Protein AF-A0A173VJX7-F1 (afdb_monomer_lite)

Foldseek 3Di:
DDPDDPPPDPDPPPQDPVNVVVLVVQAAEWDWDWDADPVRAIEIETEDEAQGWYKDFLDVVVVDDDPPDDHPFYKYFYFYPPPPVGGTPAIDGDNLLSVLQVVQFSDDDDRITGGGHDHPVSSVVSCPPNDRDDD

Secondary structure (DSSP, 8-state):
-------------PPPHHHHHHHHHHSEEP--EEEE-TTS-EEEEEEEETT--EEEESSHHHH---TT----EEEEEEEESSSTT-EEEEEEEHHHHHHHHGGGEEEEETTEEEEPP--HHHHHHTTTTS--B--

pLDDT: mean 88.66, std 15.79, range [36.53, 98.31]

Organism: NCBI:txid360807

Sequence (135 aa):
MNFFKKKNSQTNSKLTKPDIEKLLQEAYQANPKCYEKEDGTLLIGLALTEDTDSLFPIVPEEQWAIEGKTISEWIITMVSLTNPQGGIIGQMEYHEAIKRLEPFILMKKDNWALIRAMTHEELDSLFGNLPRKLY

Structure (mmCIF, N/CA/C/O backbone):
data_AF-A0A173VJX7-F1
#
_entry.id   AF-A0A173VJX7-F1
#
loop_
_atom_site.group_PDB
_atom_site.id
_atom_site.type_symbol
_atom_site.label_atom_id
_atom_site.label_alt_id
_atom_site.label_comp_id
_atom_site.label_asym_id
_atom_site.label_entity_id
_atom_site.label_seq_id
_atom_site.pdbx_PDB_ins_code
_atom_site.Cartn_x
_atom_site.Cartn_y
_atom_site.Cartn_z
_atom_site.occupancy
_atom_site.B_iso_or_equiv
_atom_site.auth_seq_id
_atom_site.auth_comp_id
_atom_site.auth_asym_id
_atom_site.auth_atom_id
_atom_site.pdbx_PDB_model_num
ATOM 1 N N . MET A 1 1 ? 36.351 5.274 -26.184 1.00 38.53 1 MET A N 1
ATOM 2 C CA . MET A 1 1 ? 35.580 4.066 -26.543 1.00 38.53 1 MET A CA 1
ATOM 3 C C . MET A 1 1 ? 34.342 4.047 -25.655 1.00 38.53 1 MET A C 1
ATOM 5 O O . MET A 1 1 ? 34.456 3.721 -24.483 1.00 38.53 1 MET A O 1
ATOM 9 N N . ASN A 1 2 ? 33.203 4.528 -26.157 1.00 36.53 2 ASN A N 1
ATOM 10 C CA . ASN A 1 2 ? 31.978 4.653 -25.362 1.00 36.53 2 ASN A CA 1
ATOM 11 C C . ASN A 1 2 ? 31.208 3.330 -25.405 1.00 36.53 2 ASN A C 1
ATOM 13 O O . ASN A 1 2 ? 30.617 2.998 -26.428 1.00 36.53 2 ASN A O 1
ATOM 17 N N . PHE A 1 3 ? 31.205 2.589 -24.297 1.00 48.09 3 PHE A N 1
ATOM 18 C CA . PHE A 1 3 ? 30.367 1.403 -24.101 1.00 48.09 3 PHE A CA 1
ATOM 19 C C . PHE A 1 3 ? 29.161 1.748 -23.224 1.00 48.09 3 PHE A C 1
ATOM 21 O O . PHE A 1 3 ? 29.025 1.254 -22.111 1.00 48.09 3 PHE A O 1
ATOM 28 N N . PHE A 1 4 ? 28.264 2.592 -23.729 1.00 50.25 4 PHE A N 1
ATOM 29 C CA . PHE A 1 4 ? 26.927 2.719 -23.153 1.00 50.25 4 PHE A CA 1
ATOM 30 C C . PHE A 1 4 ? 25.915 2.174 -24.150 1.00 50.25 4 PHE A C 1
ATOM 32 O O . PHE A 1 4 ? 25.590 2.800 -25.158 1.00 50.25 4 PHE A O 1
ATOM 39 N N . LYS A 1 5 ? 25.439 0.959 -23.871 1.00 40.16 5 LYS A N 1
ATOM 40 C CA . LYS A 1 5 ? 24.332 0.340 -24.592 1.00 40.16 5 LYS A CA 1
ATOM 41 C C . LYS A 1 5 ? 23.043 0.784 -23.902 1.00 40.16 5 LYS A C 1
ATOM 43 O O . LYS A 1 5 ? 22.759 0.358 -22.787 1.00 40.16 5 LYS A O 1
ATOM 48 N N . LYS A 1 6 ? 22.269 1.649 -24.556 1.00 42.62 6 LYS A N 1
ATOM 49 C CA . LYS A 1 6 ? 20.911 2.003 -24.127 1.00 42.62 6 LYS A CA 1
ATOM 50 C C . LYS A 1 6 ? 20.051 0.734 -24.197 1.00 42.62 6 LYS A C 1
ATOM 52 O O . LYS A 1 6 ? 19.769 0.255 -25.294 1.00 42.62 6 LYS A O 1
ATOM 57 N N . LYS A 1 7 ? 19.646 0.162 -23.059 1.00 42.09 7 LYS A N 1
ATOM 58 C CA . LYS A 1 7 ? 18.574 -0.846 -23.031 1.00 42.09 7 LYS A CA 1
ATOM 59 C C . LYS A 1 7 ? 17.232 -0.115 -23.086 1.00 42.09 7 LYS A C 1
ATOM 61 O O . LYS A 1 7 ? 16.563 0.020 -22.078 1.00 42.09 7 LYS A O 1
ATOM 66 N N . ASN A 1 8 ? 16.845 0.339 -24.277 1.00 47.19 8 ASN A N 1
ATOM 67 C CA . ASN A 1 8 ? 15.437 0.601 -24.568 1.00 47.19 8 ASN A CA 1
ATOM 68 C C . ASN A 1 8 ? 14.961 -0.423 -25.587 1.00 47.19 8 ASN A C 1
ATOM 70 O O . ASN A 1 8 ? 15.219 -0.298 -26.780 1.00 47.19 8 ASN A O 1
ATOM 74 N N . SER A 1 9 ? 14.294 -1.443 -25.067 1.00 39.31 9 SER A N 1
ATOM 75 C CA . SER A 1 9 ? 13.311 -2.262 -25.764 1.00 39.31 9 SER A CA 1
ATOM 76 C C . SER A 1 9 ? 12.704 -3.172 -24.700 1.00 39.31 9 SER A C 1
ATOM 78 O O . SER A 1 9 ? 13.064 -4.345 -24.608 1.00 39.31 9 SER A O 1
ATOM 80 N N . GLN A 1 10 ? 11.817 -2.635 -23.856 1.00 44.09 10 GLN A N 1
ATOM 81 C CA . GLN A 1 10 ? 10.803 -3.490 -23.246 1.00 44.09 10 GLN A CA 1
ATOM 82 C C . GLN A 1 10 ? 9.914 -3.962 -24.397 1.00 44.09 10 GLN A C 1
ATOM 84 O O . GLN A 1 10 ? 8.969 -3.305 -24.821 1.00 44.09 10 GLN A O 1
ATOM 89 N N . THR A 1 11 ? 10.321 -5.073 -24.998 1.00 41.03 11 THR A N 1
ATOM 90 C CA . THR A 1 11 ? 9.445 -5.915 -25.792 1.00 41.03 11 THR A CA 1
ATOM 91 C C . THR A 1 11 ? 8.237 -6.249 -24.928 1.00 41.03 11 THR A C 1
ATOM 93 O O . THR A 1 11 ? 8.407 -6.774 -23.832 1.00 41.03 11 THR A O 1
ATOM 96 N N . ASN A 1 12 ? 7.036 -5.973 -25.438 1.00 41.84 12 ASN A N 1
ATOM 97 C CA . ASN A 1 12 ? 5.768 -6.528 -24.963 1.00 41.84 12 ASN A CA 1
ATOM 98 C C . ASN A 1 12 ? 5.768 -8.064 -25.122 1.00 41.84 12 ASN A C 1
ATOM 100 O O . ASN A 1 12 ? 4.987 -8.626 -25.890 1.00 41.84 12 ASN A O 1
ATOM 104 N N . SER A 1 13 ? 6.665 -8.777 -24.443 1.00 56.44 13 SER A N 1
ATOM 105 C CA . SER A 1 13 ? 6.481 -10.202 -24.205 1.00 56.44 13 SER A CA 1
ATOM 106 C C . SER A 1 13 ? 5.436 -10.304 -23.107 1.00 56.44 13 SER A C 1
ATOM 108 O O . SER A 1 13 ? 5.716 -9.970 -21.957 1.00 56.44 13 SER A O 1
ATOM 110 N N . LYS A 1 14 ? 4.212 -10.708 -23.465 1.00 78.31 14 LYS A N 1
ATOM 111 C CA . LYS A 1 14 ? 3.204 -11.088 -22.471 1.00 78.31 14 LYS A CA 1
ATOM 112 C C . LYS A 1 14 ? 3.855 -12.069 -21.493 1.00 78.31 14 LYS A C 1
ATOM 114 O O . LYS A 1 14 ? 4.419 -13.064 -21.946 1.00 78.31 14 LYS A O 1
ATOM 119 N N . LEU A 1 15 ? 3.790 -11.762 -20.197 1.00 84.25 15 LEU A N 1
ATOM 120 C CA . LEU A 1 15 ? 4.276 -12.652 -19.143 1.00 84.25 15 LEU A CA 1
ATOM 121 C C . LEU A 1 15 ? 3.647 -14.032 -19.328 1.00 84.25 15 LEU A C 1
ATOM 123 O O . LEU A 1 15 ? 2.441 -14.157 -19.567 1.00 84.25 15 LEU A O 1
ATOM 127 N N . THR A 1 16 ? 4.475 -15.066 -19.267 1.00 90.62 16 THR A N 1
ATOM 128 C CA . THR A 1 16 ? 4.005 -16.444 -19.330 1.00 90.62 16 THR A CA 1
ATOM 129 C C . THR A 1 16 ? 3.475 -16.874 -17.964 1.00 90.62 16 THR A C 1
ATOM 131 O O . THR A 1 16 ? 3.743 -16.247 -16.940 1.00 90.62 16 THR A O 1
ATOM 134 N N . LYS A 1 17 ? 2.719 -17.975 -17.922 1.00 88.06 17 LYS A N 1
ATOM 135 C CA . LYS A 1 17 ? 2.244 -18.541 -16.653 1.00 88.06 17 LYS A CA 1
ATOM 136 C C . LYS A 1 17 ? 3.402 -18.856 -15.678 1.00 88.06 17 LYS A C 1
ATOM 138 O O . LYS A 1 17 ? 3.281 -18.454 -14.525 1.00 88.06 17 LYS A O 1
ATOM 143 N N . PRO A 1 18 ? 4.522 -19.474 -16.111 1.00 92.12 18 PRO A N 1
ATOM 144 C CA . PRO A 1 18 ? 5.699 -19.642 -15.255 1.00 92.12 18 PRO A CA 1
ATOM 145 C C . PRO A 1 18 ? 6.276 -18.333 -14.701 1.00 92.12 18 PRO A C 1
ATOM 147 O O . PRO A 1 18 ? 6.685 -18.300 -13.544 1.00 92.12 18 PRO A O 1
ATOM 150 N N . ASP A 1 19 ? 6.286 -17.251 -15.490 1.00 92.50 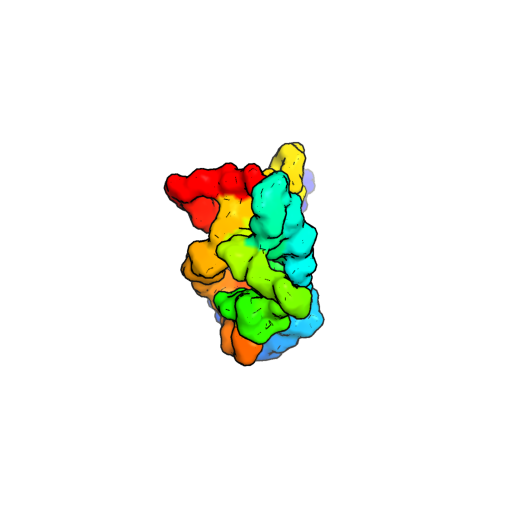19 ASP A N 1
ATOM 151 C CA . ASP A 1 19 ? 6.787 -15.952 -15.016 1.00 92.50 19 ASP A CA 1
ATOM 152 C C . ASP A 1 19 ? 5.910 -15.410 -13.880 1.00 92.50 19 ASP A C 1
ATOM 154 O O . ASP A 1 19 ? 6.417 -14.958 -12.857 1.00 92.50 19 ASP A O 1
ATOM 158 N N . ILE A 1 20 ? 4.587 -15.512 -14.033 1.00 91.12 20 ILE A N 1
ATOM 159 C CA . ILE A 1 20 ? 3.620 -15.082 -13.016 1.00 91.12 20 ILE A CA 1
ATOM 160 C C . ILE A 1 20 ? 3.734 -15.943 -11.749 1.00 91.12 20 ILE A C 1
ATOM 162 O O . ILE A 1 20 ? 3.698 -15.411 -10.645 1.00 91.12 20 ILE A O 1
ATOM 166 N N . GLU A 1 21 ? 3.901 -17.261 -11.885 1.00 92.31 21 GLU A N 1
ATOM 167 C CA . GLU A 1 21 ? 4.097 -18.166 -10.742 1.00 92.31 21 GLU A CA 1
ATOM 168 C C . GLU A 1 21 ? 5.373 -17.845 -9.962 1.00 92.31 21 GLU A C 1
ATOM 170 O O . GLU A 1 21 ? 5.366 -17.898 -8.733 1.00 92.31 21 GLU A O 1
ATOM 175 N N . LYS A 1 22 ? 6.448 -17.471 -10.661 1.00 93.88 22 LYS A N 1
ATOM 176 C CA . LYS A 1 22 ? 7.679 -17.017 -10.019 1.00 93.88 22 LYS A CA 1
ATOM 177 C C . LYS A 1 22 ? 7.462 -15.701 -9.268 1.00 93.88 22 LYS A C 1
ATOM 179 O O . LYS A 1 22 ? 7.804 -15.619 -8.093 1.00 93.88 22 LYS A O 1
ATOM 184 N N . LEU A 1 23 ? 6.842 -14.709 -9.912 1.00 94.62 23 LEU A N 1
ATOM 185 C CA . LEU A 1 23 ? 6.534 -13.425 -9.274 1.00 94.62 23 LEU A CA 1
ATOM 186 C C . LEU A 1 23 ? 5.658 -13.604 -8.034 1.00 94.62 23 LEU A C 1
ATOM 188 O O . LEU A 1 23 ? 5.923 -12.988 -7.015 1.00 94.62 23 LEU A O 1
ATOM 192 N N . LEU A 1 24 ? 4.664 -14.492 -8.072 1.00 93.38 24 LEU A N 1
ATOM 193 C CA . LEU A 1 24 ? 3.842 -14.810 -6.902 1.00 93.38 24 LEU A CA 1
ATOM 194 C C . LEU A 1 24 ? 4.648 -15.320 -5.701 1.00 93.38 24 LEU A C 1
ATOM 196 O O . LEU A 1 24 ? 4.273 -15.043 -4.567 1.00 93.38 24 LEU A O 1
ATOM 200 N N . GLN A 1 25 ? 5.699 -16.107 -5.939 1.00 94.00 25 GLN A N 1
ATOM 201 C CA . GLN A 1 25 ? 6.532 -16.669 -4.872 1.00 94.00 25 GLN A CA 1
ATOM 202 C C . GLN A 1 25 ? 7.499 -15.637 -4.286 1.00 94.00 25 GLN A C 1
ATOM 204 O O . GLN A 1 25 ? 7.854 -15.733 -3.114 1.00 94.00 25 GLN A O 1
ATOM 209 N N . GLU A 1 26 ? 7.939 -14.682 -5.105 1.00 95.94 26 GLU A N 1
ATOM 210 C CA . GLU A 1 26 ? 8.948 -13.681 -4.743 1.00 95.94 26 GLU A CA 1
ATOM 211 C C . GLU A 1 26 ? 8.333 -12.349 -4.279 1.00 95.94 26 GLU A C 1
ATOM 213 O O . GLU A 1 26 ? 8.997 -11.588 -3.575 1.00 95.94 26 GLU A O 1
ATOM 218 N N . ALA A 1 27 ? 7.079 -12.068 -4.650 1.00 97.38 27 ALA A N 1
ATOM 219 C CA . ALA A 1 27 ? 6.403 -10.815 -4.346 1.00 97.38 27 ALA A CA 1
ATOM 220 C C . ALA A 1 27 ? 6.296 -10.572 -2.840 1.00 97.38 27 ALA A C 1
ATOM 222 O O . ALA A 1 27 ? 5.975 -11.458 -2.043 1.00 97.38 27 ALA A O 1
ATOM 223 N N . TYR A 1 28 ? 6.495 -9.316 -2.455 1.00 97.94 28 TYR A N 1
ATOM 224 C CA . TYR A 1 28 ? 6.307 -8.891 -1.083 1.00 97.94 28 TYR A CA 1
ATOM 225 C C . TYR A 1 28 ? 4.822 -8.931 -0.721 1.00 97.94 28 TYR A C 1
ATOM 227 O O . TYR A 1 28 ? 4.003 -8.211 -1.292 1.00 97.94 28 TYR A O 1
ATOM 235 N N . GLN A 1 29 ? 4.458 -9.741 0.268 1.00 97.25 29 GLN A N 1
ATOM 236 C CA . GLN A 1 29 ? 3.110 -9.697 0.816 1.00 97.25 29 GLN A CA 1
ATOM 237 C C . GLN A 1 29 ? 2.949 -8.457 1.695 1.00 97.25 29 GLN A C 1
ATOM 239 O O . GLN A 1 29 ? 3.620 -8.318 2.722 1.00 97.25 29 GLN A O 1
ATOM 244 N N . ALA A 1 30 ? 2.055 -7.554 1.290 1.00 96.56 30 ALA A N 1
ATOM 245 C CA . ALA A 1 30 ? 1.815 -6.313 2.001 1.00 96.56 30 ALA A CA 1
ATOM 246 C C . ALA A 1 30 ? 1.273 -6.600 3.404 1.00 96.56 30 ALA A C 1
ATOM 248 O O . ALA A 1 30 ? 0.297 -7.333 3.578 1.00 96.56 30 ALA A O 1
ATOM 249 N N . ASN A 1 31 ? 1.920 -6.008 4.407 1.00 94.62 31 ASN A N 1
ATOM 250 C CA . ASN A 1 31 ? 1.558 -6.181 5.807 1.00 94.62 31 ASN A CA 1
ATOM 251 C C . ASN A 1 31 ? 0.981 -4.880 6.380 1.00 94.62 31 ASN A C 1
ATOM 253 O O . ASN A 1 31 ? 1.577 -3.815 6.182 1.00 94.62 31 ASN A O 1
ATOM 257 N N . PRO A 1 32 ? -0.146 -4.949 7.107 1.00 95.69 32 PRO A N 1
ATOM 258 C CA . PRO A 1 32 ? -0.777 -3.776 7.688 1.00 95.69 32 PRO A CA 1
ATOM 259 C C . PRO A 1 32 ? 0.014 -3.248 8.888 1.00 95.69 32 PRO A C 1
ATOM 261 O O . PRO A 1 32 ? 0.562 -4.008 9.689 1.00 95.69 32 PRO A O 1
ATOM 264 N N . LYS A 1 33 ? 0.007 -1.927 9.057 1.00 95.44 33 LYS A N 1
ATOM 265 C CA . LYS A 1 33 ? 0.389 -1.239 10.293 1.00 95.44 33 LYS A CA 1
ATOM 266 C C . LYS A 1 33 ? -0.810 -0.484 10.841 1.00 95.44 33 LYS A C 1
ATOM 268 O O . LYS A 1 33 ? -1.488 0.207 10.090 1.00 95.44 33 LYS A O 1
ATOM 273 N N . CYS A 1 34 ? -1.055 -0.616 12.141 1.00 94.12 34 CYS A N 1
ATOM 274 C CA . CYS A 1 34 ? -2.124 0.099 12.827 1.00 94.12 34 CYS A CA 1
ATOM 275 C C . CYS A 1 34 ? -1.593 1.380 13.467 1.00 94.12 34 CYS A C 1
ATOM 277 O O . CYS A 1 34 ? -0.564 1.361 14.141 1.00 94.12 34 CYS A O 1
ATOM 279 N N . TYR A 1 35 ? -2.346 2.458 13.292 1.00 92.50 35 TYR A N 1
ATOM 280 C CA . TYR A 1 35 ? -2.133 3.765 13.892 1.00 92.50 35 TYR A CA 1
ATOM 281 C C . TYR A 1 35 ? -3.413 4.171 14.623 1.00 92.50 35 TYR A C 1
ATOM 283 O O . TYR A 1 35 ? -4.512 3.837 14.183 1.00 92.50 35 TYR A O 1
ATOM 291 N N . GLU A 1 36 ? -3.272 4.875 15.740 1.00 92.62 36 GLU A N 1
ATOM 292 C CA . GLU A 1 36 ? -4.393 5.440 16.491 1.00 92.62 36 GLU A CA 1
ATOM 293 C C . GLU A 1 36 ? -4.271 6.963 16.434 1.00 92.62 36 GLU A C 1
ATOM 295 O O . GLU A 1 36 ? -3.214 7.515 16.747 1.00 92.62 36 GLU A O 1
ATOM 300 N N . LYS A 1 37 ? -5.325 7.629 15.960 1.00 91.12 37 LYS A N 1
ATOM 301 C CA . LYS A 1 37 ? -5.400 9.091 15.897 1.00 91.12 37 LYS A CA 1
ATOM 302 C C . LYS A 1 37 ? -5.712 9.671 17.275 1.00 91.12 37 LYS A C 1
ATOM 304 O O . LYS A 1 37 ? -6.158 8.962 18.172 1.00 91.12 37 LYS A O 1
ATOM 309 N N . GLU A 1 38 ? -5.537 10.983 17.429 1.00 91.56 38 GLU A N 1
ATOM 310 C CA . GLU A 1 38 ? -5.826 11.691 18.689 1.00 91.56 38 GLU A CA 1
ATOM 311 C C . GLU A 1 38 ? -7.280 11.522 19.167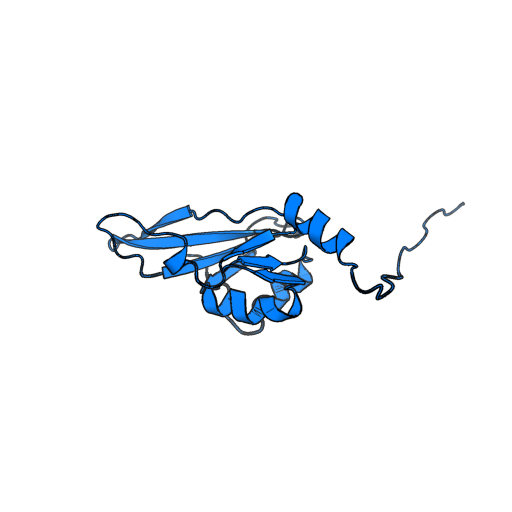 1.00 91.56 38 GLU A C 1
ATOM 313 O O . GLU A 1 38 ? -7.539 11.549 20.367 1.00 91.56 38 GLU A O 1
ATOM 318 N N . ASP A 1 39 ? -8.225 11.318 18.244 1.00 92.31 39 ASP A N 1
ATOM 319 C CA . ASP A 1 39 ? -9.642 11.080 18.542 1.00 92.31 39 ASP A CA 1
ATOM 320 C C . ASP A 1 39 ? -9.980 9.605 18.850 1.00 92.31 39 ASP A C 1
ATOM 322 O O . ASP A 1 39 ? -11.147 9.269 19.055 1.00 92.31 39 ASP A O 1
ATOM 326 N N . GLY A 1 40 ? -8.975 8.723 18.894 1.00 90.62 40 GLY A N 1
ATOM 327 C CA . GLY A 1 40 ? -9.127 7.284 19.124 1.00 90.62 40 GLY A CA 1
ATOM 328 C C . GLY A 1 40 ? -9.493 6.475 17.875 1.00 90.62 40 GLY A C 1
ATOM 329 O O . GLY A 1 40 ? -9.636 5.253 17.957 1.00 90.62 40 GLY A O 1
ATOM 330 N N . THR A 1 41 ? -9.633 7.116 16.712 1.00 93.12 41 THR A N 1
ATOM 331 C CA . THR A 1 41 ? -9.888 6.430 15.442 1.00 93.12 41 THR A CA 1
ATOM 332 C C . THR A 1 41 ? -8.691 5.571 15.041 1.00 93.12 41 THR A C 1
ATOM 334 O O . THR A 1 41 ? -7.552 6.043 15.026 1.00 93.12 41 THR A O 1
ATOM 337 N N . LEU A 1 42 ? -8.946 4.318 14.651 1.00 94.62 42 LEU A N 1
ATOM 338 C CA . LEU A 1 42 ? -7.913 3.451 14.092 1.00 94.62 42 LEU A CA 1
ATOM 339 C C . LEU A 1 42 ? -7.788 3.623 12.583 1.00 94.62 42 LEU A C 1
ATOM 341 O O . LEU A 1 42 ? -8.768 3.527 11.844 1.00 94.62 42 LEU A O 1
ATOM 345 N N . LEU A 1 43 ? -6.545 3.776 12.149 1.00 94.81 43 LEU A N 1
ATOM 346 C CA . LEU A 1 43 ? -6.129 3.830 10.760 1.00 94.81 43 LEU A CA 1
ATOM 347 C C . LEU A 1 43 ? -5.193 2.655 10.480 1.00 94.81 43 LEU A C 1
ATOM 349 O O . LEU A 1 43 ? -4.188 2.480 11.172 1.00 94.81 43 LEU A O 1
ATOM 353 N N . ILE A 1 44 ? -5.484 1.875 9.444 1.00 97.12 44 ILE A N 1
ATOM 354 C CA . ILE A 1 44 ? -4.575 0.839 8.959 1.00 97.12 44 ILE A CA 1
ATOM 355 C C . ILE A 1 44 ? -3.874 1.313 7.690 1.00 97.12 44 ILE A C 1
ATOM 357 O O . ILE A 1 44 ? -4.514 1.666 6.703 1.00 97.12 44 ILE A O 1
ATOM 361 N N . GLY A 1 45 ? -2.543 1.297 7.705 1.00 96.75 45 GLY A N 1
ATOM 362 C CA . GLY A 1 45 ? -1.709 1.647 6.562 1.00 96.75 45 GLY A CA 1
ATOM 363 C C . GLY A 1 45 ? -0.931 0.458 6.016 1.00 96.75 45 GLY A C 1
ATOM 364 O O . GLY A 1 45 ? -0.315 -0.291 6.774 1.00 96.75 45 GLY A O 1
ATOM 365 N N . LEU A 1 46 ? -0.926 0.307 4.693 1.00 98.00 46 LEU A N 1
ATOM 366 C CA . LEU A 1 46 ? -0.047 -0.610 3.964 1.00 98.00 46 LEU A CA 1
ATOM 367 C C . LEU A 1 46 ? 0.937 0.201 3.116 1.00 98.00 46 LEU A C 1
ATOM 369 O O . LEU A 1 46 ? 0.601 1.287 2.652 1.00 98.00 46 LEU A O 1
ATOM 373 N N . ALA A 1 47 ? 2.152 -0.304 2.906 1.00 97.44 47 ALA A N 1
ATOM 374 C CA . ALA A 1 47 ? 3.163 0.377 2.097 1.00 97.44 47 ALA A CA 1
ATOM 375 C C . ALA A 1 47 ? 3.254 -0.236 0.696 1.00 97.44 47 ALA A C 1
ATOM 377 O O . ALA A 1 47 ? 3.447 -1.444 0.573 1.00 97.44 47 ALA A O 1
ATOM 378 N N . LEU A 1 48 ? 3.152 0.603 -0.337 1.00 98.12 48 LEU A N 1
ATOM 379 C CA . LEU A 1 48 ? 3.466 0.267 -1.724 1.00 98.12 48 LEU A CA 1
ATOM 380 C C . LEU A 1 48 ? 4.786 0.948 -2.093 1.00 98.12 48 LEU A C 1
ATOM 382 O O . LEU A 1 48 ? 4.854 2.176 -2.185 1.00 98.12 48 LEU A O 1
ATOM 386 N N . THR A 1 49 ? 5.829 0.147 -2.275 1.00 97.31 49 THR A N 1
ATOM 387 C CA . THR A 1 49 ? 7.192 0.637 -2.497 1.00 97.31 49 THR A CA 1
ATOM 388 C C . THR A 1 49 ? 7.576 0.497 -3.963 1.00 97.31 49 THR A C 1
ATOM 390 O O . THR A 1 49 ? 7.287 -0.514 -4.600 1.00 97.31 49 THR A O 1
ATOM 393 N N . GLU A 1 50 ? 8.238 1.521 -4.491 1.00 97.50 50 GLU A N 1
ATOM 394 C CA . GLU A 1 50 ? 8.845 1.510 -5.821 1.00 97.50 50 GLU A CA 1
ATOM 395 C C . GLU A 1 50 ? 9.717 0.265 -6.035 1.00 97.50 50 GLU A C 1
ATOM 397 O O . GLU A 1 50 ? 10.355 -0.228 -5.103 1.00 97.50 50 GLU A O 1
ATOM 402 N N . ASP A 1 51 ? 9.738 -0.238 -7.271 1.00 96.31 51 ASP A N 1
ATOM 403 C CA . ASP A 1 51 ? 10.574 -1.374 -7.690 1.00 96.31 51 ASP A CA 1
ATOM 404 C C . ASP A 1 51 ? 10.313 -2.684 -6.910 1.00 96.31 51 ASP A C 1
ATOM 406 O O . ASP A 1 51 ? 11.167 -3.562 -6.833 1.00 96.31 51 ASP A O 1
ATOM 410 N N . THR A 1 52 ? 9.124 -2.826 -6.307 1.00 97.38 52 THR A N 1
ATOM 411 C CA . THR A 1 52 ? 8.746 -4.007 -5.514 1.00 97.38 52 THR A CA 1
ATOM 412 C C . THR A 1 52 ? 7.463 -4.645 -6.045 1.00 97.38 52 THR A C 1
ATOM 414 O O . THR A 1 52 ? 6.375 -4.082 -5.901 1.00 97.38 52 THR A O 1
ATOM 417 N N . ASP A 1 53 ? 7.558 -5.851 -6.613 1.00 98.25 53 ASP A N 1
ATOM 418 C CA . ASP A 1 53 ? 6.378 -6.684 -6.872 1.00 98.25 53 ASP A CA 1
ATOM 419 C C . ASP A 1 53 ? 5.689 -7.008 -5.543 1.00 98.25 53 ASP A C 1
ATOM 421 O O . ASP A 1 53 ? 6.340 -7.436 -4.588 1.00 98.25 53 ASP A O 1
ATOM 425 N N . SER A 1 54 ? 4.380 -6.775 -5.458 1.00 98.00 54 SER A N 1
ATOM 426 C CA . SER A 1 54 ? 3.666 -6.808 -4.181 1.00 98.00 54 SER A CA 1
ATOM 427 C C . SER A 1 54 ? 2.312 -7.504 -4.275 1.00 98.00 54 SER A C 1
ATOM 429 O O . SER A 1 54 ? 1.582 -7.352 -5.254 1.00 98.00 54 SER A O 1
ATOM 431 N N . LEU A 1 55 ? 1.948 -8.228 -3.219 1.00 98.19 55 LEU A N 1
ATOM 432 C CA . LEU A 1 55 ? 0.620 -8.802 -3.021 1.00 98.19 55 LEU A CA 1
ATOM 433 C C . LEU A 1 55 ? -0.179 -7.924 -2.058 1.00 98.19 55 LEU A C 1
ATOM 435 O O . LEU A 1 55 ? 0.197 -7.777 -0.896 1.00 98.19 55 LEU A O 1
ATOM 439 N N . PHE A 1 56 ? -1.294 -7.374 -2.532 1.00 98.31 56 PHE A N 1
ATOM 440 C CA . PHE A 1 56 ? -2.236 -6.590 -1.728 1.00 98.31 56 PHE A CA 1
ATOM 441 C C . PHE A 1 56 ? -3.597 -7.284 -1.684 1.00 98.31 56 PHE A C 1
ATOM 443 O O . PHE A 1 56 ? -4.017 -7.814 -2.717 1.00 98.31 56 PHE A O 1
ATOM 450 N N . PRO A 1 57 ? -4.313 -7.288 -0.546 1.00 97.62 57 PRO A N 1
ATOM 451 C CA . PRO A 1 57 ? -5.692 -7.737 -0.562 1.00 97.62 57 PRO A CA 1
ATOM 452 C C . PRO A 1 57 ? -6.583 -6.775 -1.357 1.00 97.62 57 PRO A C 1
ATOM 454 O O . PRO A 1 57 ? -6.365 -5.569 -1.383 1.00 97.62 57 PRO A O 1
ATOM 457 N N . ILE A 1 58 ? -7.602 -7.307 -2.020 1.00 97.50 58 ILE A N 1
ATOM 458 C CA . ILE A 1 58 ? -8.581 -6.522 -2.777 1.00 97.50 58 ILE A CA 1
ATOM 459 C C . ILE A 1 58 ? -9.581 -5.888 -1.803 1.00 97.50 58 ILE A C 1
ATOM 461 O O . ILE A 1 58 ? -9.945 -4.728 -1.972 1.00 97.50 58 ILE A O 1
ATOM 465 N N . VAL A 1 59 ? -9.979 -6.648 -0.781 1.00 96.00 59 VAL A N 1
ATOM 466 C CA . VAL A 1 59 ? -10.841 -6.237 0.331 1.00 96.00 59 VAL A CA 1
ATOM 467 C C . VAL A 1 59 ? -10.073 -6.488 1.636 1.00 96.00 59 VAL A C 1
ATOM 469 O O . VAL A 1 59 ? -10.067 -7.620 2.137 1.00 96.00 59 VAL A O 1
ATOM 472 N N . PRO A 1 60 ? -9.338 -5.497 2.169 1.00 95.44 60 PRO A N 1
ATOM 473 C CA . PRO A 1 60 ? -8.482 -5.694 3.339 1.00 95.44 60 PRO A CA 1
ATOM 474 C C . PRO A 1 60 ? -9.274 -6.020 4.615 1.00 95.44 60 PRO A C 1
ATOM 476 O O . PRO A 1 60 ? -8.761 -6.727 5.482 1.00 95.44 60 PRO A O 1
ATOM 479 N N . GLU A 1 61 ? -10.530 -5.586 4.711 1.00 94.62 61 GLU A N 1
ATOM 480 C CA . GLU A 1 61 ? -11.432 -5.854 5.837 1.00 94.62 61 GLU A CA 1
ATOM 481 C C . GLU A 1 61 ? -11.802 -7.335 5.977 1.00 94.62 61 GLU A C 1
ATOM 483 O O . GLU A 1 61 ? -12.095 -7.797 7.078 1.00 94.62 61 GLU A O 1
ATOM 488 N N . GLU A 1 62 ? -11.776 -8.099 4.881 1.00 93.75 62 GLU A N 1
ATOM 489 C CA . GLU A 1 62 ? -11.970 -9.555 4.921 1.00 93.75 62 GLU A CA 1
ATOM 490 C C . GLU A 1 62 ? -10.690 -10.290 5.343 1.00 93.75 62 GLU A C 1
ATOM 492 O O . GLU A 1 62 ? -10.740 -11.444 5.769 1.00 93.75 62 GLU A O 1
ATOM 497 N N . GLN A 1 63 ? -9.536 -9.627 5.227 1.00 92.19 63 GLN A N 1
ATOM 498 C CA . GLN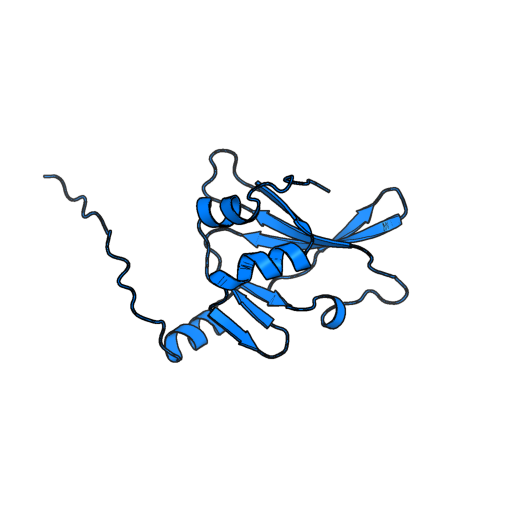 A 1 63 ? -8.229 -10.212 5.509 1.00 92.19 63 GLN A CA 1
ATOM 499 C C . GLN A 1 63 ? -7.775 -9.962 6.950 1.00 92.19 63 GLN A C 1
ATOM 501 O O . GLN A 1 63 ? -7.100 -10.816 7.536 1.00 92.19 63 GLN A O 1
ATOM 506 N N . TRP A 1 64 ? -8.122 -8.804 7.517 1.00 91.69 64 TRP A N 1
ATOM 507 C CA . TRP A 1 64 ? -7.659 -8.385 8.834 1.00 91.69 64 TRP A CA 1
ATOM 508 C C . TRP A 1 64 ? -8.741 -7.665 9.638 1.00 91.69 64 TRP A C 1
ATOM 510 O O . TRP A 1 64 ? -9.473 -6.818 9.135 1.00 91.69 64 TRP A O 1
ATOM 520 N N . ALA A 1 65 ? -8.753 -7.952 10.938 1.00 92.75 65 ALA A N 1
ATOM 521 C CA . ALA A 1 65 ? -9.571 -7.282 11.936 1.00 92.75 65 ALA A CA 1
ATOM 522 C C . ALA A 1 65 ? -8.783 -7.156 13.248 1.00 92.75 65 ALA A C 1
ATOM 524 O O . ALA A 1 65 ? -7.835 -7.907 13.490 1.00 92.75 65 ALA A O 1
ATOM 525 N N . ILE A 1 66 ? -9.192 -6.223 14.109 1.00 89.44 66 ILE A N 1
ATOM 526 C CA . ILE A 1 66 ? -8.684 -6.108 15.479 1.00 89.44 66 ILE A CA 1
ATOM 527 C C . ILE A 1 66 ? -9.825 -6.475 16.424 1.00 89.44 66 ILE A C 1
ATOM 529 O O . ILE A 1 66 ? -10.901 -5.882 16.364 1.00 89.44 66 ILE A O 1
ATOM 533 N N . GLU A 1 67 ? -9.594 -7.457 17.293 1.00 91.81 67 GLU A N 1
ATOM 534 C CA . GLU A 1 67 ? -10.617 -7.951 18.215 1.00 91.81 67 GLU A CA 1
ATOM 535 C C . GLU A 1 67 ? -11.182 -6.819 19.085 1.00 91.81 67 GLU A C 1
ATOM 537 O O . GLU A 1 67 ? -10.445 -6.048 19.701 1.00 91.81 67 GLU A O 1
ATOM 542 N N . GLY A 1 68 ? -12.512 -6.706 19.104 1.00 91.75 68 GLY A N 1
ATOM 543 C CA . GLY A 1 68 ? -13.223 -5.699 19.891 1.00 91.75 68 GLY A CA 1
ATOM 544 C C . GLY A 1 68 ? -13.057 -4.254 19.408 1.00 91.75 68 GLY A C 1
ATOM 545 O O . GLY A 1 68 ? -13.558 -3.351 20.077 1.00 91.75 68 GLY A O 1
ATOM 546 N N . LYS A 1 69 ? -12.391 -4.005 18.271 1.00 92.44 69 LYS A N 1
ATOM 547 C CA . LYS A 1 69 ? -12.218 -2.659 17.709 1.00 92.44 69 LYS A CA 1
ATOM 548 C C . LYS A 1 69 ? -12.821 -2.552 16.307 1.00 92.44 69 LYS A C 1
ATOM 550 O O . LYS A 1 69 ? -12.803 -3.498 15.527 1.00 92.44 69 LYS A O 1
ATOM 555 N N . THR A 1 70 ? -13.343 -1.370 15.984 1.00 90.50 70 THR A N 1
ATOM 556 C CA . THR A 1 70 ? -13.761 -1.030 14.616 1.00 90.50 70 THR A CA 1
ATOM 557 C C . THR A 1 70 ? -12.615 -0.307 13.922 1.00 90.50 70 THR A C 1
ATOM 559 O O . THR A 1 70 ? -12.093 0.668 14.457 1.00 90.50 70 THR A O 1
ATOM 562 N N . ILE A 1 71 ? -12.228 -0.785 12.741 1.00 92.69 71 ILE A N 1
ATOM 563 C CA . ILE A 1 71 ? -11.292 -0.090 11.857 1.00 92.69 71 ILE A CA 1
ATOM 564 C C . ILE A 1 71 ? -12.134 0.703 10.862 1.00 92.69 71 ILE A C 1
ATOM 566 O O . ILE A 1 71 ? -12.883 0.110 10.090 1.00 92.69 71 ILE A O 1
ATOM 570 N N . SER A 1 72 ? -12.045 2.028 10.902 1.00 88.81 72 SER A N 1
ATOM 571 C CA . SER A 1 72 ? -12.837 2.908 10.033 1.00 88.81 72 SER A CA 1
ATOM 572 C C . SER A 1 72 ? -12.045 3.475 8.861 1.00 88.81 72 SER A C 1
ATOM 574 O O . SER A 1 72 ? -12.651 4.006 7.933 1.00 88.81 72 SER A O 1
ATOM 576 N N . GLU A 1 73 ? -10.713 3.375 8.881 1.00 94.75 73 GLU A N 1
ATOM 577 C CA . GLU A 1 73 ? -9.868 3.940 7.835 1.00 94.75 73 GLU A CA 1
ATOM 578 C C . GLU A 1 73 ? -8.759 2.985 7.392 1.00 94.75 73 GLU A C 1
ATOM 580 O O . GLU A 1 73 ? -8.023 2.424 8.207 1.00 94.75 73 GLU A O 1
ATOM 585 N N . TRP A 1 74 ? -8.605 2.876 6.072 1.00 97.31 74 TRP A N 1
ATOM 586 C CA . TRP A 1 74 ? -7.559 2.107 5.408 1.00 97.31 74 TRP A CA 1
ATOM 587 C C . TRP A 1 74 ? -6.854 2.979 4.376 1.00 97.31 74 TRP A C 1
ATOM 589 O O . TRP A 1 74 ? -7.504 3.675 3.590 1.00 97.31 74 TRP A O 1
ATOM 599 N N . ILE A 1 75 ? -5.525 2.921 4.347 1.00 97.38 75 ILE A N 1
ATOM 600 C CA . ILE A 1 75 ? -4.710 3.674 3.393 1.00 97.38 75 ILE A CA 1
ATOM 601 C C . ILE A 1 75 ? -3.588 2.833 2.786 1.00 97.38 75 ILE A C 1
ATOM 603 O O . ILE A 1 75 ? -3.059 1.906 3.404 1.00 97.38 75 ILE A O 1
ATOM 607 N N . ILE A 1 76 ? -3.171 3.225 1.585 1.00 98.00 76 ILE A N 1
ATOM 608 C CA . ILE A 1 76 ? -1.892 2.832 0.996 1.00 98.00 76 ILE A CA 1
ATOM 609 C C . ILE A 1 76 ? -0.948 4.034 1.063 1.00 98.00 76 ILE A C 1
ATOM 611 O O . ILE A 1 76 ? -1.292 5.133 0.633 1.00 98.00 76 ILE A O 1
ATOM 615 N N . THR A 1 77 ? 0.240 3.819 1.622 1.00 97.06 77 THR A N 1
ATOM 616 C CA . THR A 1 77 ? 1.365 4.757 1.636 1.00 97.06 77 THR A CA 1
ATOM 617 C C . THR A 1 77 ? 2.296 4.432 0.477 1.00 97.06 77 THR A C 1
ATOM 619 O O . THR A 1 77 ? 2.858 3.339 0.434 1.00 97.06 77 THR A O 1
ATOM 622 N N . MET A 1 78 ? 2.487 5.375 -0.442 1.00 96.75 78 MET A N 1
ATOM 623 C CA . MET A 1 78 ? 3.389 5.216 -1.580 1.00 96.75 78 MET A CA 1
ATOM 624 C C . MET A 1 78 ? 4.796 5.662 -1.189 1.00 96.75 78 MET A C 1
ATOM 626 O O . MET A 1 78 ? 4.989 6.784 -0.708 1.00 96.75 78 MET A O 1
ATOM 630 N N . VAL A 1 79 ? 5.781 4.794 -1.408 1.00 96.25 79 VAL A N 1
ATOM 631 C CA . VAL A 1 79 ? 7.181 5.017 -1.031 1.00 96.25 79 VAL A CA 1
ATOM 632 C C . VAL A 1 79 ? 8.052 4.972 -2.279 1.00 96.25 79 VAL A C 1
ATOM 634 O O . VAL A 1 79 ? 8.103 3.954 -2.964 1.00 96.25 79 VAL A O 1
ATOM 637 N N . SER A 1 80 ? 8.758 6.064 -2.562 1.00 95.50 80 SER A N 1
ATOM 638 C CA . SER A 1 80 ? 9.730 6.128 -3.652 1.00 95.50 80 SER A CA 1
ATOM 639 C C . SER A 1 80 ? 11.151 5.937 -3.134 1.00 95.50 80 SER A C 1
ATOM 641 O O . SER A 1 80 ? 11.551 6.510 -2.118 1.00 95.50 80 SER A O 1
ATOM 643 N N . LEU A 1 81 ? 11.917 5.132 -3.865 1.00 93.75 81 LEU A N 1
ATOM 644 C CA . LEU A 1 81 ? 13.325 4.856 -3.605 1.00 93.75 81 LEU A CA 1
ATOM 645 C C . LEU A 1 81 ? 14.241 5.761 -4.434 1.00 93.75 81 LEU A C 1
ATOM 647 O O . LEU A 1 81 ? 15.362 6.041 -4.013 1.00 93.75 81 LEU A O 1
ATOM 651 N N . THR A 1 82 ? 13.776 6.219 -5.600 1.00 91.00 82 THR A N 1
ATOM 652 C CA . THR A 1 82 ? 14.582 7.006 -6.547 1.00 91.00 82 THR A CA 1
ATOM 653 C C . THR A 1 82 ? 14.299 8.509 -6.509 1.00 91.00 82 THR A C 1
ATOM 655 O O . THR A 1 82 ? 15.077 9.287 -7.066 1.00 91.00 82 THR A O 1
ATOM 658 N N . ASN A 1 83 ? 13.242 8.952 -5.815 1.00 83.06 83 ASN A N 1
ATOM 659 C CA . ASN A 1 83 ? 13.032 10.370 -5.521 1.00 83.06 83 ASN A CA 1
ATOM 660 C C . ASN A 1 83 ? 14.275 10.932 -4.793 1.00 83.06 83 ASN A C 1
ATOM 662 O O . ASN A 1 83 ? 14.689 10.345 -3.793 1.00 83.06 83 ASN A O 1
ATOM 666 N N . PRO A 1 84 ? 14.857 12.072 -5.218 1.00 72.56 84 PRO A N 1
ATOM 667 C CA . PRO A 1 84 ? 16.001 12.691 -4.540 1.00 72.56 84 PRO A CA 1
ATOM 668 C C . PRO A 1 84 ? 15.789 12.986 -3.049 1.00 72.56 84 PRO A C 1
ATOM 670 O O . PRO A 1 84 ? 16.756 13.046 -2.295 1.00 72.56 84 PRO A O 1
ATOM 673 N N . GLN A 1 85 ? 14.539 13.186 -2.621 1.00 71.31 85 GLN A N 1
ATOM 674 C CA . GLN A 1 85 ? 14.183 13.362 -1.208 1.00 71.31 85 GLN A CA 1
ATOM 675 C C . GLN A 1 85 ? 13.923 12.023 -0.494 1.00 71.31 85 GLN A C 1
ATOM 677 O O . GLN A 1 85 ? 13.902 11.983 0.734 1.00 71.31 85 G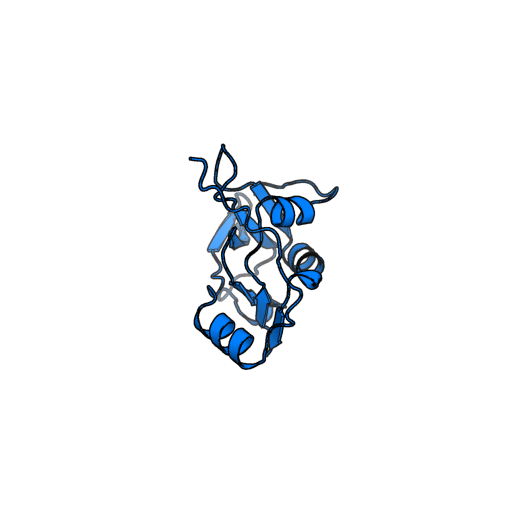LN A O 1
ATOM 682 N N . GLY A 1 86 ? 13.773 10.938 -1.263 1.00 70.06 86 GLY A N 1
ATOM 683 C CA . GLY A 1 86 ? 13.425 9.596 -0.812 1.00 70.06 86 GLY A CA 1
ATOM 684 C C . GLY A 1 86 ? 12.087 9.525 -0.074 1.00 70.06 86 GLY A C 1
ATOM 685 O O . GLY A 1 86 ? 11.464 10.530 0.265 1.00 70.06 86 GLY A O 1
ATOM 686 N N . GLY A 1 87 ? 11.642 8.307 0.215 1.00 89.25 87 GLY A N 1
ATOM 687 C CA . GLY A 1 87 ? 10.598 8.073 1.207 1.00 89.25 87 GLY A CA 1
ATOM 688 C C . GLY A 1 87 ? 9.173 8.281 0.697 1.00 89.25 87 GLY A C 1
ATOM 689 O O . GLY A 1 87 ? 8.844 7.956 -0.442 1.00 89.25 87 GLY A O 1
ATOM 690 N N . ILE A 1 88 ? 8.293 8.726 1.593 1.00 94.38 88 ILE A N 1
ATOM 691 C CA . ILE A 1 88 ? 6.846 8.771 1.357 1.00 94.38 88 ILE A CA 1
ATOM 692 C C . ILE A 1 88 ? 6.514 9.900 0.380 1.00 94.38 88 ILE A C 1
ATOM 694 O O . ILE A 1 88 ? 6.783 11.064 0.661 1.00 94.38 88 ILE A O 1
ATOM 698 N N . ILE A 1 89 ? 5.876 9.559 -0.741 1.00 93.50 89 ILE A N 1
ATOM 699 C CA . ILE A 1 89 ? 5.441 10.537 -1.754 1.00 93.50 89 ILE A CA 1
ATOM 700 C C . ILE A 1 89 ? 3.952 10.887 -1.655 1.00 93.50 89 ILE A C 1
ATOM 702 O O . ILE A 1 89 ? 3.485 11.797 -2.342 1.00 93.50 89 ILE A O 1
ATOM 706 N N . GLY A 1 90 ? 3.214 10.180 -0.798 1.00 95.00 90 GLY A N 1
ATOM 707 C CA . GLY A 1 90 ? 1.823 10.455 -0.465 1.00 95.00 90 GLY A CA 1
ATOM 708 C C . GLY A 1 90 ? 1.104 9.220 0.064 1.00 95.00 90 GLY A C 1
ATOM 709 O O . GLY A 1 90 ? 1.614 8.101 -0.005 1.00 95.00 90 GLY A O 1
ATOM 710 N N . GLN A 1 91 ? -0.097 9.437 0.586 1.00 96.06 91 GLN A N 1
ATOM 711 C CA . GLN A 1 91 ? -1.013 8.383 0.999 1.00 96.06 91 GLN A CA 1
ATOM 712 C C . GLN A 1 91 ? -2.368 8.564 0.317 1.00 96.06 91 GLN A C 1
ATOM 714 O O . GLN A 1 91 ? -2.779 9.683 -0.013 1.00 96.06 91 GLN A O 1
ATOM 719 N N . MET A 1 92 ? -3.072 7.454 0.127 1.00 96.00 92 MET A N 1
ATOM 720 C CA . MET A 1 92 ? -4.381 7.399 -0.516 1.00 96.00 92 MET A CA 1
ATOM 721 C C . MET A 1 92 ? -5.298 6.439 0.236 1.00 96.00 92 MET A C 1
ATOM 723 O O . MET A 1 92 ? -4.821 5.458 0.800 1.00 96.00 92 MET A O 1
ATOM 727 N N . GLU A 1 93 ? -6.606 6.710 0.221 1.00 96.56 93 GLU A N 1
ATOM 728 C CA . GLU A 1 93 ? -7.606 5.747 0.697 1.00 96.56 93 GLU A CA 1
ATOM 729 C C . GLU A 1 93 ? -7.458 4.426 -0.068 1.00 96.56 93 GLU A C 1
ATOM 731 O O . GLU A 1 93 ? -7.204 4.415 -1.275 1.00 96.56 93 GLU A O 1
ATOM 736 N N . TYR A 1 94 ? -7.554 3.319 0.660 1.00 97.50 94 TYR A N 1
ATOM 737 C CA . TYR A 1 94 ? -7.174 2.000 0.175 1.00 97.50 94 TYR A CA 1
ATOM 738 C C . TYR A 1 94 ? -7.930 1.563 -1.081 1.00 97.50 94 TYR A C 1
ATOM 740 O O . TYR A 1 94 ? -7.310 1.163 -2.065 1.00 97.50 94 TYR A O 1
ATOM 748 N N . HIS A 1 95 ? -9.258 1.660 -1.087 1.00 97.06 95 HIS A N 1
ATOM 749 C CA . HIS A 1 95 ? -10.072 1.198 -2.209 1.00 97.06 95 HIS A CA 1
ATOM 750 C C . HIS A 1 95 ? -9.887 2.073 -3.446 1.00 97.06 95 HIS A C 1
ATOM 752 O O . HIS A 1 95 ? -9.882 1.565 -4.568 1.00 97.06 95 HIS A O 1
ATOM 758 N N . GLU A 1 96 ? -9.712 3.381 -3.268 1.00 97.38 96 GLU A N 1
ATOM 759 C CA . GLU A 1 96 ? -9.328 4.279 -4.353 1.00 97.38 96 GLU A CA 1
ATOM 760 C C . GLU A 1 96 ? -7.957 3.903 -4.929 1.00 97.38 96 GLU A C 1
ATOM 762 O O . GLU A 1 96 ? -7.801 3.846 -6.150 1.00 97.38 96 GLU A O 1
ATOM 767 N N . ALA A 1 97 ? -6.985 3.568 -4.077 1.00 97.38 97 ALA A N 1
ATOM 768 C CA . ALA A 1 97 ? -5.677 3.110 -4.530 1.00 97.38 97 ALA A CA 1
ATOM 769 C C . ALA A 1 97 ? -5.778 1.793 -5.319 1.00 97.38 97 ALA A C 1
ATOM 771 O O . ALA A 1 97 ? -5.258 1.723 -6.431 1.00 97.38 97 ALA A O 1
ATOM 772 N N . ILE A 1 98 ? -6.511 0.788 -4.822 1.00 98.06 98 ILE A N 1
ATOM 773 C CA . ILE A 1 98 ? -6.721 -0.490 -5.529 1.00 98.06 98 ILE A CA 1
ATOM 774 C C . ILE A 1 98 ? -7.366 -0.279 -6.906 1.00 98.06 98 ILE A C 1
ATOM 776 O O . ILE A 1 98 ? -6.886 -0.838 -7.892 1.00 98.06 98 ILE A O 1
ATOM 780 N N . LYS A 1 99 ? -8.388 0.582 -7.019 1.00 97.62 99 LYS A N 1
ATOM 781 C CA . LYS A 1 99 ? -9.013 0.916 -8.317 1.00 97.62 99 LYS A CA 1
ATOM 782 C C . LYS A 1 99 ? -8.012 1.498 -9.313 1.00 97.62 99 LYS A C 1
ATOM 784 O O . LYS A 1 99 ? -8.069 1.193 -10.502 1.00 97.62 99 LYS A O 1
ATOM 789 N N . ARG A 1 100 ? -7.105 2.355 -8.846 1.00 97.56 100 ARG A N 1
ATOM 790 C CA . ARG A 1 100 ? -6.083 2.991 -9.692 1.00 97.56 100 ARG A CA 1
ATOM 791 C C . ARG A 1 100 ? -4.928 2.061 -10.028 1.00 97.56 100 ARG A C 1
ATOM 793 O O . ARG A 1 100 ? -4.270 2.262 -11.044 1.00 97.56 100 ARG A O 1
ATOM 800 N N . LEU A 1 101 ? -4.715 1.041 -9.204 1.00 98.06 101 LEU A N 1
ATOM 801 C CA . LEU A 1 101 ? -3.711 0.008 -9.417 1.00 98.06 101 LEU A CA 1
ATOM 802 C C . LEU A 1 101 ? -4.142 -1.039 -10.452 1.00 98.06 101 LEU A C 1
ATOM 804 O O . LEU A 1 101 ? -3.276 -1.750 -10.946 1.00 98.06 101 LEU A O 1
ATOM 808 N N . GLU A 1 102 ? -5.421 -1.104 -10.850 1.00 97.50 102 GLU A N 1
ATOM 809 C CA . GLU A 1 102 ? -5.936 -2.059 -11.852 1.00 97.50 102 GLU A CA 1
ATOM 810 C C . GLU A 1 102 ? -5.051 -2.240 -13.101 1.00 97.50 102 GLU A C 1
ATOM 812 O O . GLU A 1 102 ? -4.789 -3.389 -13.462 1.00 97.50 102 GLU A O 1
ATOM 817 N N . PRO A 1 103 ? -4.517 -1.182 -13.751 1.00 97.31 103 PRO A N 1
ATOM 818 C CA . PRO A 1 103 ? -3.658 -1.340 -14.930 1.00 97.31 103 PRO A CA 1
ATOM 819 C C . PRO A 1 103 ? -2.316 -2.038 -14.647 1.00 97.31 103 PRO A C 1
ATOM 821 O O . PRO A 1 103 ? -1.640 -2.478 -15.575 1.00 97.31 103 PRO A O 1
ATOM 824 N N . PHE A 1 104 ? -1.919 -2.110 -13.377 1.00 97.50 104 PHE A N 1
ATOM 825 C CA . PHE A 1 104 ? -0.659 -2.669 -12.889 1.00 97.50 104 PHE A CA 1
ATOM 826 C C . PHE A 1 104 ? -0.843 -4.055 -12.248 1.00 97.50 104 PHE A C 1
ATOM 828 O O . PHE A 1 104 ? 0.142 -4.703 -11.887 1.00 97.50 104 PHE A O 1
ATOM 835 N N . ILE A 1 105 ? -2.087 -4.533 -12.122 1.00 97.00 105 ILE A N 1
ATOM 836 C CA . ILE A 1 105 ? -2.392 -5.859 -11.585 1.00 97.00 105 ILE A CA 1
ATOM 837 C C . ILE A 1 105 ? -2.102 -6.919 -12.649 1.00 97.00 105 ILE A C 1
ATOM 839 O O . ILE A 1 105 ? -2.705 -6.944 -13.721 1.00 97.00 105 ILE A O 1
ATOM 843 N N . LEU A 1 106 ? -1.198 -7.840 -12.325 1.00 96.06 106 LEU A N 1
ATOM 844 C CA . LEU A 1 106 ? -0.854 -8.981 -13.172 1.00 96.06 106 LEU A CA 1
ATOM 845 C C . LEU A 1 106 ? -1.846 -10.133 -13.017 1.00 96.06 106 LEU A C 1
ATOM 847 O O . LEU A 1 106 ? -2.105 -10.867 -13.970 1.00 96.06 106 LEU A O 1
ATOM 851 N N . MET A 1 107 ? -2.391 -10.310 -11.813 1.00 95.06 107 MET A N 1
ATOM 852 C CA . MET A 1 107 ? -3.394 -11.330 -11.526 1.00 95.06 107 MET A CA 1
ATOM 853 C C . MET A 1 107 ? -4.158 -11.048 -10.236 1.00 95.06 107 MET A C 1
ATOM 855 O O . MET A 1 107 ? -3.662 -10.373 -9.336 1.00 95.06 107 MET A O 1
ATOM 859 N N . LYS A 1 108 ? -5.349 -11.642 -10.139 1.00 95.56 108 LYS A N 1
ATOM 860 C CA . LYS A 1 108 ? -6.179 -11.664 -8.934 1.00 95.56 108 LYS A CA 1
ATOM 861 C C . LYS A 1 108 ? -6.527 -13.100 -8.575 1.00 95.56 108 LYS A C 1
ATOM 863 O O . LYS A 1 108 ? -6.909 -13.867 -9.460 1.00 95.56 108 LYS A O 1
ATOM 868 N N . LYS A 1 109 ? -6.403 -13.462 -7.301 1.00 92.88 109 LYS A N 1
ATOM 869 C CA . LYS A 1 109 ? -6.773 -14.783 -6.787 1.00 92.88 109 LYS A CA 1
ATOM 870 C C . LYS A 1 109 ? -7.037 -14.711 -5.286 1.00 92.88 109 LYS A C 1
ATOM 872 O O . LYS A 1 109 ? -6.221 -14.155 -4.568 1.00 92.88 109 LYS A O 1
ATOM 877 N N . ASP A 1 110 ? -8.142 -15.298 -4.830 1.00 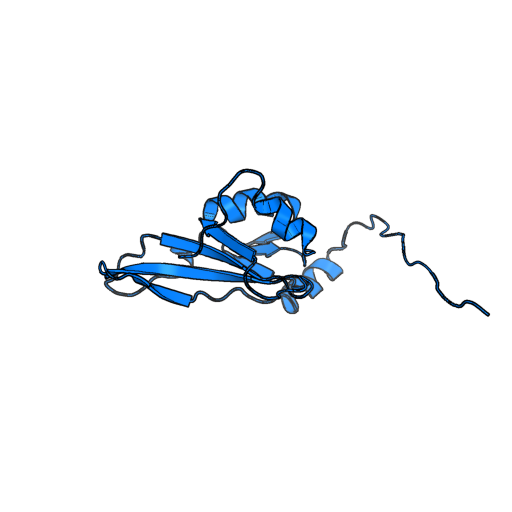92.12 110 ASP A N 1
ATOM 878 C CA . ASP A 1 110 ? -8.456 -15.499 -3.405 1.00 92.12 110 ASP A CA 1
ATOM 879 C C . ASP A 1 110 ? -8.298 -14.226 -2.546 1.00 92.12 110 ASP A C 1
ATOM 881 O O . ASP A 1 110 ? -7.602 -14.230 -1.539 1.00 92.12 110 ASP A O 1
ATOM 885 N N . ASN A 1 111 ? -8.922 -13.121 -2.974 1.00 95.81 111 ASN A N 1
ATOM 886 C CA . ASN A 1 111 ? -8.807 -11.779 -2.379 1.00 95.81 111 ASN A CA 1
ATOM 887 C C . ASN A 1 111 ? -7.420 -11.119 -2.493 1.00 95.81 111 ASN A C 1
ATOM 889 O O . ASN A 1 111 ? -7.247 -10.023 -1.992 1.00 95.81 111 ASN A O 1
ATOM 893 N N . TRP A 1 112 ? -6.447 -11.694 -3.194 1.00 96.62 112 TRP A N 1
ATOM 894 C CA . TRP A 1 112 ? -5.143 -11.067 -3.428 1.00 96.62 112 TRP A CA 1
ATOM 895 C C . TRP A 1 112 ? -5.005 -10.554 -4.856 1.00 96.62 112 TRP A C 1
ATOM 897 O O . TRP A 1 112 ? -5.400 -11.221 -5.815 1.00 96.62 112 TRP A O 1
ATOM 907 N N . ALA A 1 113 ? -4.392 -9.385 -5.000 1.00 97.88 113 ALA A N 1
ATOM 908 C CA . ALA A 1 113 ? -3.921 -8.828 -6.254 1.00 97.88 113 ALA A CA 1
ATOM 909 C C . ALA A 1 113 ? -2.389 -8.836 -6.271 1.00 97.88 113 ALA A C 1
ATOM 911 O O . ALA A 1 113 ? -1.755 -8.255 -5.390 1.00 97.88 113 ALA A O 1
ATOM 912 N N . LEU A 1 114 ? -1.803 -9.475 -7.286 1.00 98.25 114 LEU A N 1
ATOM 913 C CA . LEU A 1 114 ? -0.382 -9.335 -7.594 1.00 98.25 114 LEU A CA 1
ATOM 914 C C . LEU A 1 114 ? -0.197 -8.079 -8.436 1.00 98.25 114 LEU A C 1
ATOM 916 O O . LEU A 1 114 ? -0.657 -8.016 -9.578 1.00 98.25 114 LEU A O 1
ATOM 920 N N . ILE A 1 115 ? 0.489 -7.105 -7.866 1.00 98.19 115 ILE A N 1
ATOM 921 C CA . ILE A 1 115 ? 0.824 -5.832 -8.487 1.00 98.19 115 ILE A CA 1
ATOM 922 C C . ILE A 1 115 ? 2.290 -5.909 -8.878 1.00 98.19 115 ILE A C 1
ATOM 924 O O . ILE A 1 115 ? 3.134 -6.247 -8.045 1.00 98.19 115 ILE A O 1
ATOM 928 N N . ARG A 1 116 ? 2.593 -5.620 -10.145 1.00 97.50 116 ARG A N 1
ATOM 929 C CA . ARG A 1 116 ? 3.991 -5.576 -10.574 1.00 97.50 116 ARG A CA 1
ATOM 930 C C . ARG A 1 116 ? 4.740 -4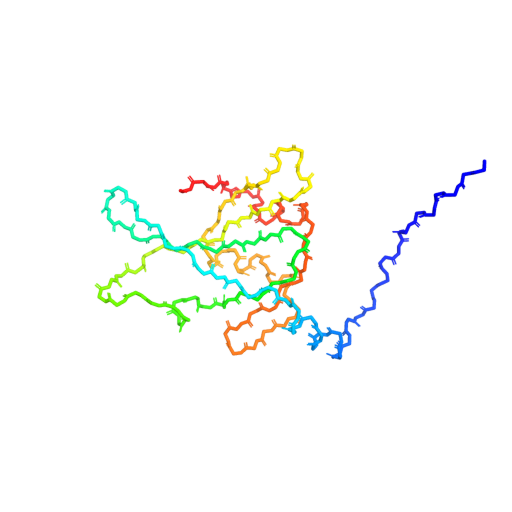.430 -9.899 1.00 97.50 116 ARG A C 1
ATOM 932 O O . ARG A 1 116 ? 4.134 -3.418 -9.552 1.00 97.50 116 ARG A O 1
ATOM 939 N N . ALA A 1 117 ? 6.058 -4.541 -9.836 1.00 97.38 117 ALA A N 1
ATOM 940 C CA . ALA A 1 117 ? 6.938 -3.427 -9.533 1.00 97.38 117 ALA A CA 1
ATOM 941 C C . ALA A 1 117 ? 6.582 -2.201 -10.399 1.00 97.38 117 ALA A C 1
ATOM 943 O O . ALA A 1 117 ? 6.349 -2.310 -11.612 1.00 97.38 117 ALA A O 1
ATOM 944 N N . MET A 1 118 ? 6.513 -1.037 -9.754 1.00 97.44 118 MET A N 1
ATOM 945 C CA . MET A 1 118 ? 6.167 0.246 -10.369 1.00 97.44 118 MET A CA 1
ATOM 946 C C . MET A 1 118 ? 7.338 1.218 -10.261 1.00 97.44 118 MET A C 1
ATOM 948 O O . MET A 1 118 ? 8.072 1.190 -9.270 1.00 97.44 118 MET A O 1
ATOM 952 N N . THR A 1 119 ? 7.496 2.090 -11.257 1.00 96.69 119 THR A N 1
ATOM 953 C CA . THR A 1 119 ? 8.470 3.192 -11.190 1.00 96.69 119 THR A CA 1
ATOM 954 C C . THR A 1 119 ? 7.957 4.335 -10.316 1.00 96.69 119 THR A C 1
ATOM 956 O O . THR A 1 119 ? 6.762 4.417 -10.016 1.00 96.69 119 THR A O 1
ATOM 959 N N . HIS A 1 120 ? 8.848 5.262 -9.949 1.00 95.25 120 HIS A N 1
ATOM 960 C CA . HIS A 1 120 ? 8.460 6.516 -9.307 1.00 95.25 120 HIS A CA 1
ATOM 961 C C . HIS A 1 120 ? 7.326 7.228 -10.058 1.00 95.25 120 HIS A C 1
ATOM 963 O O . HIS A 1 120 ? 6.319 7.571 -9.448 1.00 95.25 120 HIS A O 1
ATOM 969 N N . GLU A 1 121 ? 7.457 7.427 -11.373 1.00 95.50 121 GLU A N 1
ATOM 970 C CA . GLU A 1 121 ? 6.461 8.145 -12.177 1.00 95.50 121 GLU A CA 1
ATOM 971 C C . GLU A 1 121 ? 5.117 7.421 -12.209 1.00 95.50 121 GLU A C 1
ATOM 973 O O . GLU A 1 121 ? 4.069 8.062 -12.216 1.00 95.50 121 GLU A O 1
ATOM 978 N N . GLU A 1 122 ? 5.126 6.089 -12.212 1.00 97.31 122 GLU A N 1
ATOM 979 C CA . GLU A 1 122 ? 3.898 5.303 -12.167 1.00 97.31 122 GLU A CA 1
ATOM 980 C C . GLU A 1 122 ? 3.206 5.445 -10.811 1.00 97.31 122 GLU A C 1
ATOM 982 O O . GLU A 1 122 ? 2.004 5.710 -10.780 1.00 97.31 122 GLU A O 1
ATOM 987 N N . LEU A 1 123 ? 3.948 5.351 -9.702 1.00 96.50 123 LEU A N 1
ATOM 988 C CA . LEU A 1 123 ? 3.404 5.607 -8.365 1.00 96.50 123 LEU A CA 1
ATOM 989 C C . LEU A 1 123 ? 2.876 7.041 -8.234 1.00 96.50 123 LEU A C 1
ATOM 991 O O . LEU A 1 123 ? 1.798 7.255 -7.685 1.00 96.50 123 LEU A O 1
ATOM 995 N N . ASP A 1 124 ? 3.610 8.017 -8.766 1.00 94.25 124 ASP A N 1
ATOM 996 C CA . ASP A 1 124 ? 3.224 9.427 -8.773 1.00 94.25 124 ASP A CA 1
ATOM 997 C C . ASP A 1 124 ? 1.933 9.655 -9.576 1.00 94.25 124 ASP A C 1
ATOM 999 O O . ASP A 1 124 ? 1.015 10.356 -9.138 1.00 94.25 124 ASP A O 1
ATOM 1003 N N . SER A 1 125 ? 1.811 8.974 -10.719 1.00 95.75 125 SER A N 1
ATOM 1004 C CA . SER A 1 125 ? 0.640 9.059 -11.593 1.00 95.75 125 SER A CA 1
ATOM 1005 C C . SER A 1 125 ? -0.644 8.555 -10.933 1.00 95.75 125 SER A C 1
ATOM 1007 O O . SER A 1 125 ? -1.729 9.019 -11.296 1.00 95.75 125 SER A O 1
ATOM 1009 N N . LEU A 1 126 ? -0.543 7.677 -9.921 1.00 96.19 126 LEU A N 1
ATOM 1010 C CA . LEU A 1 126 ? -1.707 7.210 -9.169 1.00 96.19 126 LEU A CA 1
ATOM 1011 C C . LEU A 1 126 ? -2.441 8.379 -8.513 1.00 96.19 126 LEU A C 1
ATOM 1013 O O . LEU A 1 126 ? -3.662 8.352 -8.437 1.00 96.19 126 LEU A O 1
ATOM 1017 N N . PHE A 1 127 ? -1.762 9.442 -8.085 1.00 94.75 127 PHE A N 1
ATOM 1018 C CA . PHE A 1 127 ? -2.449 10.568 -7.450 1.00 94.75 127 PHE A CA 1
ATOM 1019 C C . PHE A 1 127 ? -3.305 11.358 -8.449 1.00 94.75 127 PHE A C 1
ATOM 1021 O O . PHE A 1 127 ? -4.429 11.744 -8.124 1.00 94.75 127 PHE A O 1
ATOM 1028 N N . GLY A 1 128 ? -2.846 11.548 -9.689 1.00 91.31 128 GLY A N 1
ATOM 1029 C CA . GLY A 1 128 ? -3.530 12.397 -10.669 1.00 91.31 128 GLY A CA 1
ATOM 1030 C C . GLY A 1 128 ? -3.858 13.774 -10.074 1.00 91.31 128 GLY A C 1
ATOM 1031 O O . GLY A 1 128 ? -2.957 14.524 -9.716 1.00 91.31 128 GLY A O 1
ATOM 1032 N N . ASN A 1 129 ? -5.152 14.078 -9.916 1.00 87.62 129 ASN A N 1
ATOM 1033 C CA . ASN A 1 129 ? -5.639 15.328 -9.310 1.00 87.62 129 ASN A CA 1
ATOM 1034 C C . ASN A 1 129 ? -6.000 15.209 -7.814 1.00 87.62 129 ASN A C 1
ATOM 1036 O O . ASN A 1 129 ? -6.525 16.161 -7.236 1.00 87.62 129 ASN A O 1
ATOM 1040 N N . LEU A 1 130 ? -5.807 14.044 -7.192 1.00 85.50 130 LEU A N 1
ATOM 1041 C CA . LEU A 1 130 ? -6.117 13.841 -5.778 1.00 85.50 130 LEU A CA 1
ATOM 1042 C C . LEU A 1 130 ? -5.037 14.457 -4.878 1.00 85.50 130 LEU A C 1
ATOM 1044 O O . LEU A 1 130 ? -3.856 14.460 -5.233 1.00 85.50 130 LEU A O 1
ATOM 1048 N N . PRO A 1 131 ? -5.415 14.945 -3.682 1.00 84.00 131 PRO A N 1
ATOM 1049 C CA . PRO A 1 131 ? -4.443 15.419 -2.713 1.00 84.00 131 PRO A CA 1
ATOM 1050 C C . PRO A 1 131 ? -3.568 14.264 -2.216 1.00 84.00 131 PRO A C 1
ATOM 1052 O O . PRO A 1 131 ? -4.063 13.181 -1.902 1.00 84.00 131 PRO A O 1
ATOM 1055 N N . ARG A 1 132 ? -2.269 14.533 -2.070 1.00 85.25 132 ARG A N 1
ATOM 1056 C CA . ARG A 1 132 ? -1.318 13.643 -1.395 1.00 85.25 132 ARG A CA 1
ATOM 1057 C C . ARG A 1 132 ? -1.469 13.848 0.104 1.00 85.25 132 ARG A C 1
ATOM 1059 O O . ARG A 1 132 ? -0.862 14.753 0.674 1.00 85.25 132 ARG A O 1
ATOM 1066 N N . LYS A 1 133 ? -2.352 13.076 0.730 1.00 82.19 133 LYS A N 1
ATOM 1067 C CA . LYS A 1 133 ? -2.559 13.180 2.175 1.00 82.19 133 LYS A CA 1
ATOM 1068 C C . LYS A 1 133 ? -1.378 12.553 2.911 1.00 82.19 133 LYS A C 1
ATOM 1070 O O . LYS A 1 133 ? -0.767 11.615 2.405 1.00 82.19 133 LYS A O 1
ATOM 1075 N N . LEU A 1 134 ? -1.075 13.095 4.082 1.00 79.94 134 LEU A N 1
ATOM 1076 C CA . LEU A 1 134 ? -0.157 12.523 5.060 1.00 79.94 134 LEU A CA 1
ATOM 1077 C C . LEU A 1 134 ? -0.926 12.526 6.386 1.00 79.94 134 LEU A C 1
ATOM 1079 O O . LEU A 1 134 ? -1.165 13.592 6.953 1.00 79.94 134 LEU A O 1
ATOM 1083 N N . TYR A 1 135 ? -1.430 11.355 6.756 1.00 65.81 135 TYR A N 1
ATOM 1084 C CA . TYR A 1 135 ? -2.168 11.048 7.975 1.00 65.81 135 TYR A CA 1
ATOM 1085 C C . TYR A 1 135 ? -1.221 10.621 9.093 1.00 65.81 135 TYR A C 1
ATOM 1087 O O . TYR A 1 135 ? -0.189 9.977 8.779 1.00 65.81 135 TYR A O 1
#

Radius of gyration: 17.02 Å; chains: 1; bounding box: 49×35×46 Å